Protein AF-A0AAX3W1K1-F1 (afdb_monomer_lite)

Radius of gyration: 43.6 Å; chains: 1; bounding box: 88×16×120 Å

Organism: Aeromonas salmonicida (NCBI:txid645)

pLDDT: mean 96.79, std 4.47, range [66.5, 98.56]

Sequence (102 aa):
MTELERILLDRLERIETAHQQQTAALELQLKQQACSLSELQTVCSNALKSCETLCRELHSSFETLQNGVERSNKVTGTALGSLNSSVNDLNKALDALQRAQR

Structure (mmCIF, N/CA/C/O backbone):
data_AF-A0AAX3W1K1-F1
#
_entry.id   AF-A0AAX3W1K1-F1
#
loop_
_atom_site.group_PDB
_atom_site.id
_atom_site.type_symbol
_atom_site.label_atom_id
_atom_site.label_alt_id
_atom_site.label_comp_id
_atom_site.label_asym_id
_atom_site.label_entity_id
_atom_site.label_seq_id
_atom_site.pdbx_PDB_ins_code
_atom_site.Cartn_x
_atom_site.Cartn_y
_atom_site.Cartn_z
_atom_site.occupancy
_atom_site.B_iso_or_equiv
_atom_site.auth_seq_id
_atom_site.auth_comp_id
_atom_site.auth_asym_id
_atom_site.auth_atom_id
_atom_site.pdbx_PDB_model_num
ATOM 1 N N . MET A 1 1 ? -37.490 -3.472 60.194 1.00 66.50 1 MET A N 1
ATOM 2 C CA . MET A 1 1 ? -36.377 -2.911 59.411 1.00 66.50 1 MET A CA 1
ATOM 3 C C . MET A 1 1 ? -35.773 -1.781 60.224 1.00 66.50 1 MET A C 1
ATOM 5 O O . MET A 1 1 ? -36.534 -0.972 60.744 1.00 66.50 1 MET A O 1
ATOM 9 N N . THR A 1 2 ? -34.461 -1.780 60.424 1.00 92.81 2 THR A N 1
ATOM 10 C CA . THR A 1 2 ? -33.753 -0.765 61.219 1.00 92.81 2 THR A CA 1
ATOM 11 C C . THR A 1 2 ? -33.350 0.437 60.358 1.00 92.81 2 THR A C 1
ATOM 13 O O . THR A 1 2 ? -33.246 0.336 59.137 1.00 92.81 2 THR A O 1
ATOM 16 N N . GLU A 1 3 ? -33.101 1.589 60.986 1.00 92.56 3 GLU A N 1
ATOM 17 C CA . GLU A 1 3 ? -32.637 2.810 60.301 1.00 92.56 3 GLU A CA 1
ATOM 18 C C . GLU A 1 3 ? -31.350 2.559 59.490 1.00 92.56 3 GLU A C 1
ATOM 20 O O . GLU A 1 3 ? -31.187 3.059 58.378 1.00 92.56 3 GLU A O 1
ATOM 25 N N . LEU A 1 4 ? -30.461 1.717 60.028 1.00 93.94 4 LEU A N 1
ATOM 26 C CA . LEU A 1 4 ? -29.211 1.323 59.386 1.00 93.94 4 LEU A CA 1
ATOM 27 C C . LEU A 1 4 ? -29.454 0.513 58.107 1.00 93.94 4 LEU A C 1
ATOM 29 O O . LEU A 1 4 ? -28.834 0.795 57.086 1.00 93.94 4 LEU A O 1
ATOM 33 N N . GLU A 1 5 ? -30.373 -0.456 58.140 1.00 94.06 5 GLU A N 1
ATOM 34 C CA . GLU A 1 5 ? -30.749 -1.246 56.957 1.00 94.06 5 GLU A CA 1
ATOM 35 C C . GLU A 1 5 ? -31.282 -0.349 55.835 1.00 94.06 5 GLU A C 1
ATOM 37 O O . GLU A 1 5 ? -30.906 -0.524 54.678 1.00 94.06 5 GLU A O 1
ATOM 42 N N . ARG A 1 6 ? -32.088 0.664 56.178 1.00 93.19 6 ARG A N 1
ATOM 43 C CA . ARG A 1 6 ? -32.621 1.628 55.206 1.00 93.19 6 ARG A CA 1
ATOM 44 C C . ARG A 1 6 ? -31.519 2.468 54.551 1.00 93.19 6 ARG A C 1
ATOM 46 O O . ARG A 1 6 ? -31.534 2.649 53.338 1.00 93.19 6 ARG A O 1
ATOM 53 N N . ILE A 1 7 ? -30.557 2.957 55.337 1.00 95.12 7 ILE A N 1
ATOM 54 C CA . ILE A 1 7 ? -29.415 3.739 54.829 1.00 95.12 7 ILE A CA 1
ATOM 55 C C . ILE A 1 7 ? -28.513 2.880 53.934 1.00 95.12 7 ILE A C 1
ATOM 57 O O . ILE A 1 7 ? -28.022 3.350 52.907 1.00 95.12 7 ILE A O 1
ATOM 61 N N . LEU A 1 8 ? -28.283 1.620 54.312 1.00 96.12 8 LEU A N 1
ATOM 62 C CA . LEU A 1 8 ? -27.474 0.696 53.518 1.00 96.12 8 LEU A CA 1
ATOM 63 C C . LEU A 1 8 ? -28.139 0.366 52.176 1.00 96.12 8 LEU A C 1
ATOM 65 O O . LEU A 1 8 ? -27.442 0.343 51.164 1.00 96.12 8 LEU A O 1
ATOM 69 N N . LEU A 1 9 ? -29.461 0.174 52.159 1.00 96.44 9 LEU A N 1
ATOM 70 C CA . LEU A 1 9 ? -30.241 -0.048 50.937 1.00 96.44 9 LEU A CA 1
ATOM 71 C C . LEU A 1 9 ? -30.175 1.147 49.977 1.00 96.44 9 LEU A C 1
ATOM 73 O O . LEU A 1 9 ? -29.808 0.962 48.822 1.00 96.44 9 LEU A O 1
ATOM 77 N N . ASP A 1 10 ? -30.431 2.367 50.458 1.00 96.06 10 ASP A N 1
ATOM 78 C CA . ASP A 1 10 ? -30.343 3.586 49.631 1.00 96.06 10 ASP A CA 1
ATOM 79 C C . ASP A 1 10 ? -28.927 3.783 49.058 1.00 96.06 10 ASP A C 1
ATOM 81 O O . ASP A 1 10 ? -28.744 4.153 47.898 1.00 96.06 10 ASP A O 1
ATOM 85 N N . ARG A 1 11 ? -27.888 3.473 49.842 1.00 96.75 11 ARG A N 1
ATOM 86 C CA . ARG A 1 11 ? -26.505 3.569 49.366 1.00 96.75 11 ARG A CA 1
ATOM 87 C C . ARG A 1 11 ? -26.170 2.505 48.318 1.00 96.75 11 ARG A C 1
ATOM 89 O O . ARG A 1 11 ? -25.468 2.827 47.361 1.00 96.75 11 ARG A O 1
ATOM 96 N N . LEU A 1 12 ? -26.654 1.274 48.486 1.00 97.75 12 LEU A N 1
ATOM 97 C CA . LEU A 1 12 ? -26.513 0.203 47.494 1.00 97.75 12 LEU A CA 1
ATOM 98 C C . LEU A 1 12 ? -27.202 0.571 46.180 1.00 97.75 12 LEU A C 1
ATOM 100 O O . LEU A 1 12 ? -26.573 0.474 45.132 1.00 97.75 12 LEU A O 1
ATOM 104 N N . GLU A 1 13 ? -28.431 1.080 46.239 1.00 97.19 13 GLU A N 1
ATOM 105 C CA . GLU A 1 13 ? -29.203 1.475 45.057 1.00 97.19 13 GLU A CA 1
ATOM 106 C C . GLU A 1 13 ? -28.507 2.593 44.263 1.00 97.19 13 GLU A C 1
ATOM 108 O O . GLU A 1 13 ? -28.407 2.541 43.033 1.00 97.19 13 GLU A O 1
ATOM 113 N N . ARG A 1 14 ? -27.925 3.577 44.961 1.00 97.31 14 ARG A N 1
ATOM 114 C CA . ARG A 1 14 ? -27.122 4.634 44.324 1.00 97.31 14 ARG A CA 1
ATOM 115 C C . ARG A 1 14 ? -25.856 4.096 43.672 1.00 97.31 14 ARG A C 1
ATOM 117 O O . ARG A 1 14 ? -25.508 4.539 42.579 1.00 97.31 14 ARG A O 1
ATOM 124 N N . ILE A 1 15 ? -25.159 3.173 44.336 1.00 97.56 15 ILE A N 1
ATOM 125 C CA . ILE A 1 15 ? -23.953 2.542 43.786 1.00 97.56 15 ILE A CA 1
ATOM 126 C C . ILE A 1 15 ? -24.309 1.733 42.540 1.00 97.56 15 ILE A C 1
ATOM 128 O O . ILE A 1 15 ? -23.634 1.865 41.523 1.00 97.56 15 ILE A O 1
ATOM 132 N N . GLU A 1 16 ? -25.374 0.939 42.594 1.00 97.88 16 GLU A N 1
ATOM 133 C CA . GLU A 1 16 ? -25.816 0.114 41.473 1.00 97.88 16 GLU A CA 1
ATOM 134 C C . GLU A 1 16 ? -26.242 0.974 40.279 1.00 97.88 16 GLU A C 1
ATOM 136 O O . GLU A 1 16 ? -25.798 0.734 39.157 1.00 97.88 16 GLU A O 1
ATOM 141 N N . THR A 1 17 ? -26.987 2.053 40.526 1.00 97.75 17 THR A N 1
ATOM 142 C CA . THR A 1 17 ? -27.364 3.019 39.486 1.00 97.75 17 THR A CA 1
ATOM 143 C C . THR A 1 17 ? -26.134 3.674 38.854 1.00 97.75 17 THR A C 1
ATOM 145 O O . THR A 1 17 ? -26.024 3.747 37.629 1.00 97.75 17 THR A O 1
ATOM 148 N N . ALA A 1 18 ? -25.180 4.130 39.673 1.00 97.81 18 ALA A N 1
ATOM 149 C CA . ALA A 1 18 ? -23.947 4.738 39.179 1.00 97.81 18 ALA A CA 1
ATOM 150 C C . ALA A 1 18 ? -23.112 3.742 38.359 1.00 97.81 18 ALA A C 1
ATOM 152 O O . ALA A 1 18 ? -22.591 4.098 37.303 1.00 97.81 18 ALA A O 1
ATOM 153 N N . HIS A 1 19 ? -23.027 2.488 38.807 1.00 98.19 19 HIS A N 1
ATOM 154 C CA . HIS A 1 19 ? -22.327 1.430 38.087 1.00 98.19 19 HIS A CA 1
ATOM 155 C C . HIS A 1 19 ? -22.987 1.143 36.734 1.00 98.19 19 HIS A C 1
ATOM 157 O O . HIS A 1 19 ? -22.299 1.130 35.718 1.00 98.19 19 HIS A O 1
ATOM 163 N N . GLN A 1 20 ? -24.314 0.994 36.683 1.00 98.19 20 GLN A N 1
ATOM 164 C CA . GLN A 1 20 ? -25.048 0.780 35.429 1.00 98.19 20 GLN A CA 1
ATOM 165 C C . GLN A 1 20 ? -24.825 1.923 34.429 1.00 98.19 20 GLN A C 1
ATOM 167 O O . GLN A 1 20 ? -24.587 1.676 33.246 1.00 98.19 20 GLN A O 1
ATOM 172 N N . GLN A 1 21 ? -24.835 3.174 34.899 1.00 98.19 21 GLN A N 1
ATOM 173 C CA . GLN A 1 21 ? -24.549 4.340 34.057 1.00 98.19 21 GLN A CA 1
ATOM 174 C C . GLN A 1 21 ? -23.114 4.322 33.516 1.00 98.19 21 GLN A C 1
ATOM 176 O O . GLN A 1 21 ? -22.898 4.604 32.337 1.00 98.19 21 GLN A O 1
ATOM 181 N N . GLN A 1 22 ? -22.135 3.965 34.351 1.00 98.19 22 GLN A N 1
ATOM 182 C CA . GLN A 1 22 ? -20.739 3.835 33.931 1.00 98.19 22 GLN A CA 1
ATOM 183 C C . GLN A 1 22 ? -20.553 2.706 32.916 1.00 98.19 22 GLN A C 1
ATOM 185 O O . GLN A 1 22 ? -19.881 2.908 31.907 1.00 98.19 22 GLN A O 1
ATOM 190 N N . THR A 1 23 ? -21.172 1.544 33.139 1.00 98.06 23 THR A N 1
ATOM 191 C CA . THR 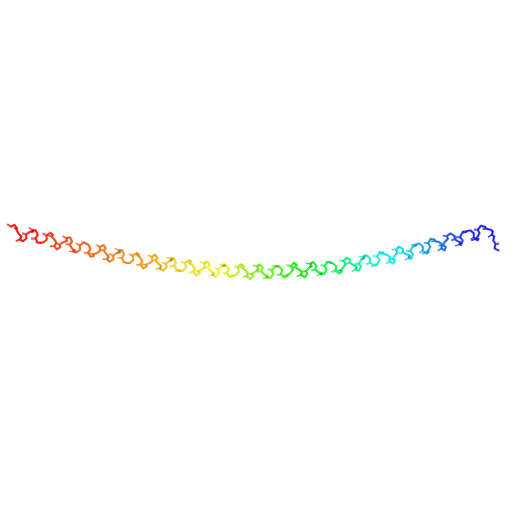A 1 23 ? -21.130 0.420 32.196 1.00 98.06 23 THR A CA 1
ATOM 192 C C . THR A 1 23 ? -21.715 0.823 30.845 1.00 98.06 23 THR A C 1
ATOM 194 O O . THR A 1 23 ? -21.049 0.651 29.829 1.00 98.06 23 THR A O 1
ATOM 197 N N . ALA A 1 24 ? -22.891 1.456 30.824 1.00 98.31 24 ALA A N 1
ATOM 198 C CA . ALA A 1 24 ? -23.512 1.917 29.582 1.00 98.31 24 ALA A CA 1
ATOM 199 C C . ALA A 1 24 ? -22.645 2.953 28.837 1.00 98.31 24 ALA A C 1
ATOM 201 O O . ALA A 1 24 ? -22.534 2.917 27.610 1.00 98.31 24 ALA A O 1
ATOM 202 N N . ALA A 1 25 ? -21.992 3.864 29.568 1.00 98.31 25 ALA A N 1
ATOM 203 C CA . ALA A 1 25 ? -21.075 4.836 28.977 1.00 98.31 25 ALA A CA 1
ATOM 204 C C . ALA A 1 25 ? -19.835 4.165 28.359 1.00 98.31 25 ALA A C 1
ATOM 206 O O . ALA A 1 25 ? -19.433 4.523 27.250 1.00 98.31 25 ALA A O 1
ATOM 207 N N . LEU A 1 26 ? -19.255 3.174 29.043 1.00 98.56 26 LEU A N 1
ATOM 208 C CA . LEU A 1 26 ? -18.111 2.408 28.541 1.00 98.56 26 LEU A CA 1
ATOM 209 C C . LEU A 1 26 ? -18.480 1.571 27.313 1.00 98.56 26 LEU A C 1
ATOM 211 O O . LEU A 1 26 ? -17.727 1.558 26.342 1.00 98.56 26 LEU A O 1
ATOM 215 N N . GLU A 1 27 ? -19.645 0.924 27.307 1.00 98.56 27 GLU A N 1
ATOM 216 C CA . GLU A 1 27 ? -20.143 0.179 26.145 1.00 98.56 27 GLU A CA 1
ATOM 217 C C . GLU A 1 27 ? -20.317 1.086 24.923 1.00 98.56 27 GLU A C 1
ATOM 219 O O . GLU A 1 27 ? -19.919 0.728 23.809 1.00 98.56 27 GLU A O 1
ATOM 224 N N . LEU A 1 28 ? -20.856 2.292 25.128 1.00 98.38 28 LEU A N 1
ATOM 225 C CA . LEU A 1 28 ? -20.993 3.279 24.064 1.00 98.38 28 LEU A CA 1
ATOM 226 C C . LEU A 1 28 ? -19.625 3.716 23.521 1.00 98.38 28 LEU A C 1
ATOM 228 O O . LEU A 1 28 ? -19.441 3.757 22.303 1.00 98.38 28 LEU A O 1
ATOM 232 N N . GLN A 1 29 ? -18.665 4.007 24.403 1.00 98.38 29 GLN A N 1
ATOM 233 C CA . GLN A 1 29 ? -17.300 4.365 24.005 1.00 98.38 29 GLN A CA 1
ATOM 234 C C . GLN A 1 29 ? -16.622 3.236 23.228 1.00 98.38 29 GLN A C 1
ATOM 236 O O . GLN A 1 29 ? -16.010 3.486 22.192 1.00 98.38 29 GLN A O 1
ATOM 241 N N . LEU A 1 30 ? -16.767 1.992 23.682 1.00 98.44 30 LEU A N 1
ATOM 242 C CA . LEU A 1 30 ? -16.157 0.831 23.043 1.00 98.44 30 LEU A CA 1
ATOM 243 C C . LEU A 1 30 ? -16.748 0.595 21.647 1.00 98.44 30 LEU A C 1
ATOM 245 O O . LEU A 1 30 ? -16.014 0.327 20.696 1.00 98.44 30 LEU A O 1
ATOM 249 N N . LYS A 1 31 ? -18.061 0.798 21.486 1.00 98.50 31 LYS A N 1
ATOM 250 C CA . LYS A 1 31 ? -18.722 0.755 20.176 1.00 98.50 31 LYS A CA 1
ATOM 251 C C . LYS A 1 31 ? -18.212 1.851 19.238 1.00 98.50 31 LYS A C 1
ATOM 253 O O . LYS A 1 31 ? -17.937 1.568 18.074 1.00 98.50 31 LYS A O 1
ATOM 258 N N . GLN A 1 32 ? -18.054 3.080 19.731 1.00 98.19 32 GLN A N 1
ATOM 259 C CA . GLN A 1 32 ? -17.502 4.185 18.940 1.00 98.19 32 GLN A CA 1
ATOM 260 C C . GLN A 1 32 ? -16.057 3.904 18.511 1.00 98.19 32 GLN A C 1
ATOM 262 O O . GLN A 1 32 ? -15.730 4.052 17.336 1.00 98.19 32 GLN A O 1
ATOM 267 N N . GLN A 1 33 ? -15.216 3.425 19.430 1.00 98.25 33 GLN A N 1
ATOM 268 C CA . GLN A 1 33 ? -13.832 3.052 19.133 1.00 98.25 33 GLN A CA 1
ATOM 269 C C . GLN A 1 33 ? -13.748 1.924 18.100 1.00 98.25 33 GLN A C 1
ATOM 271 O O . GLN A 1 33 ? -12.925 1.998 17.189 1.00 98.25 33 GLN A O 1
ATOM 276 N N . ALA A 1 34 ? -14.617 0.913 18.189 1.00 98.19 34 ALA A N 1
ATOM 277 C CA . ALA A 1 34 ? -14.677 -0.165 17.206 1.00 98.19 34 ALA A CA 1
ATOM 278 C C . ALA A 1 34 ? -15.045 0.351 15.803 1.00 98.19 34 ALA A C 1
ATOM 280 O O . ALA A 1 34 ? -14.436 -0.066 14.815 1.00 98.19 34 ALA A O 1
ATOM 281 N N . CYS A 1 35 ? -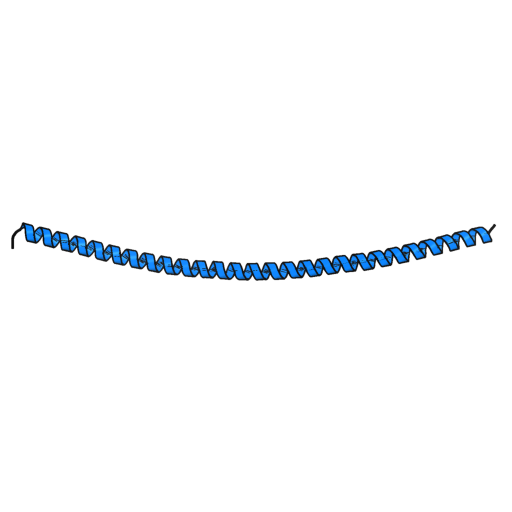15.993 1.291 15.706 1.00 98.25 35 CYS A N 1
ATOM 282 C CA . CYS A 1 35 ? -16.336 1.940 14.439 1.00 98.25 35 CYS A CA 1
ATOM 283 C C . CYS A 1 35 ? -15.147 2.721 13.864 1.00 98.25 35 CYS A C 1
ATOM 285 O O . CYS A 1 35 ? -14.758 2.472 12.724 1.00 98.25 35 CYS A O 1
ATOM 287 N N . SER A 1 36 ? -14.518 3.593 14.657 1.00 98.19 36 SER A N 1
ATOM 288 C CA . SER A 1 36 ? -13.362 4.378 14.203 1.00 98.19 36 SER A CA 1
ATOM 289 C C . SER A 1 36 ? -12.176 3.502 13.792 1.00 98.19 36 SER A C 1
ATOM 291 O O . SER A 1 36 ? -11.492 3.805 12.816 1.00 98.19 36 SER A O 1
ATOM 293 N N . LEU A 1 37 ? -11.937 2.391 14.496 1.00 98.44 37 LEU A N 1
ATOM 294 C CA . LEU A 1 37 ? -10.881 1.444 14.138 1.00 98.44 37 LEU A CA 1
ATOM 295 C C . LEU A 1 37 ? -11.169 0.758 12.795 1.00 98.44 37 LEU A C 1
ATOM 297 O O . LEU A 1 37 ? -10.265 0.627 11.973 1.00 98.44 37 LEU A O 1
ATOM 301 N N . SER A 1 38 ? -12.421 0.364 12.551 1.00 98.25 38 SER A N 1
ATOM 302 C CA . SER A 1 38 ? -12.855 -0.232 11.280 1.00 98.25 38 SER A CA 1
ATOM 303 C C . SER A 1 38 ? -12.704 0.740 10.101 1.00 98.25 38 SER A C 1
ATOM 305 O O . SER A 1 38 ? -12.204 0.375 9.030 1.00 98.25 38 SER A O 1
ATOM 307 N N . GLU A 1 39 ? -13.068 2.008 10.306 1.00 98.12 39 GLU A N 1
ATOM 308 C CA . GLU A 1 39 ? -12.875 3.072 9.316 1.00 98.12 39 GLU A CA 1
ATOM 309 C C . GLU A 1 39 ? -11.389 3.273 9.004 1.00 98.12 39 GLU A C 1
ATOM 311 O O . GLU A 1 39 ? -10.990 3.257 7.836 1.00 98.12 39 GLU A O 1
ATOM 316 N N . LEU A 1 40 ? -10.547 3.374 10.037 1.00 98.31 40 LEU A N 1
ATOM 317 C CA . LEU A 1 40 ? -9.103 3.520 9.872 1.00 98.31 40 LEU A CA 1
ATOM 318 C C . LEU A 1 40 ? -8.495 2.315 9.144 1.00 98.31 40 LEU A C 1
ATOM 320 O O . LEU A 1 40 ? -7.705 2.487 8.217 1.00 98.31 40 LEU A O 1
ATOM 324 N N . GLN A 1 41 ? -8.900 1.097 9.505 1.00 98.38 41 GLN A N 1
ATOM 325 C CA . GLN A 1 41 ? -8.448 -0.125 8.844 1.00 98.38 41 GLN A CA 1
ATOM 326 C C . GLN A 1 41 ? -8.822 -0.132 7.356 1.00 98.38 41 GLN A C 1
ATOM 328 O O . GLN A 1 41 ? -8.013 -0.543 6.517 1.00 98.38 41 GLN A O 1
ATOM 333 N N . THR A 1 42 ? -10.011 0.364 7.013 1.00 98.06 42 THR A N 1
ATOM 334 C CA . THR A 1 42 ? -10.462 0.501 5.622 1.00 98.06 42 THR A CA 1
ATOM 335 C C . THR A 1 42 ? -9.596 1.500 4.858 1.00 98.06 42 THR A C 1
ATOM 337 O O . THR A 1 42 ? -9.113 1.190 3.767 1.00 98.06 42 THR A O 1
ATOM 340 N N . VAL A 1 43 ? -9.333 2.672 5.444 1.00 98.19 43 VAL A N 1
ATOM 341 C CA . VAL A 1 43 ? -8.466 3.700 4.849 1.00 98.19 43 VAL A CA 1
ATOM 342 C C . VAL A 1 43 ? -7.053 3.162 4.627 1.00 98.19 43 VAL A C 1
ATOM 344 O O . VAL A 1 43 ? -6.533 3.263 3.515 1.00 98.19 43 VAL A O 1
ATOM 347 N N . CYS A 1 44 ? -6.450 2.531 5.636 1.00 98.19 44 CYS A N 1
ATOM 348 C CA . CYS A 1 44 ? -5.115 1.944 5.526 1.00 98.19 44 CYS A CA 1
ATOM 349 C C . CYS A 1 44 ? -5.055 0.846 4.456 1.00 98.19 44 CYS A C 1
ATOM 351 O O . CYS A 1 44 ? -4.119 0.814 3.660 1.00 98.19 44 CYS A O 1
ATOM 353 N N . SER A 1 45 ? -6.070 -0.019 4.389 1.00 97.94 45 SER A N 1
ATOM 354 C CA . SER A 1 45 ? -6.138 -1.090 3.386 1.00 97.94 45 SER A CA 1
ATOM 355 C C . SER A 1 45 ? -6.230 -0.537 1.965 1.00 97.94 45 SER A C 1
ATOM 357 O O . SER A 1 45 ? -5.576 -1.042 1.054 1.00 97.94 45 SER A O 1
ATOM 359 N N . ASN A 1 46 ? -7.019 0.519 1.767 1.00 97.88 46 ASN A N 1
ATOM 360 C CA . ASN A 1 46 ? -7.135 1.178 0.470 1.00 97.88 46 ASN A CA 1
ATOM 361 C C . ASN A 1 46 ? -5.834 1.890 0.086 1.00 97.88 46 ASN A C 1
ATOM 363 O O . ASN A 1 46 ? -5.380 1.753 -1.047 1.00 97.88 46 ASN A O 1
ATOM 367 N N . ALA A 1 47 ? -5.198 2.588 1.030 1.00 97.94 47 ALA A N 1
ATOM 368 C CA . ALA A 1 47 ? -3.910 3.235 0.803 1.00 97.94 47 ALA A CA 1
ATOM 369 C C . ALA A 1 47 ? -2.821 2.224 0.409 1.00 97.94 47 ALA A C 1
ATOM 371 O O . ALA A 1 47 ? -2.057 2.482 -0.521 1.00 97.94 47 ALA A O 1
ATOM 372 N N . LEU A 1 48 ? -2.786 1.053 1.056 1.00 98.25 48 LEU A N 1
ATOM 373 C CA . LEU A 1 48 ? -1.839 -0.012 0.727 1.00 98.25 48 LEU A CA 1
ATOM 374 C C . LEU A 1 48 ? -2.053 -0.543 -0.699 1.00 98.25 48 LEU A C 1
ATOM 376 O O . LEU A 1 48 ? -1.099 -0.608 -1.469 1.00 98.25 48 LEU A O 1
ATOM 380 N N . LYS A 1 49 ? -3.303 -0.826 -1.091 1.00 97.81 49 LYS A N 1
ATOM 381 C CA . LYS A 1 49 ? -3.642 -1.263 -2.462 1.00 97.81 49 LYS A CA 1
ATOM 382 C C . LYS A 1 49 ? -3.256 -0.228 -3.523 1.00 97.81 49 LYS A C 1
ATOM 384 O O . LYS A 1 49 ? -2.747 -0.585 -4.589 1.00 97.81 49 LYS A O 1
ATOM 389 N N . SER A 1 50 ? -3.489 1.054 -3.241 1.00 97.56 50 SER A N 1
ATOM 390 C CA . SER A 1 50 ? -3.072 2.144 -4.128 1.00 97.56 50 SER A CA 1
ATOM 391 C C . SER A 1 50 ? -1.552 2.207 -4.250 1.00 97.56 50 SER A C 1
ATOM 393 O O . SER A 1 50 ? -1.036 2.321 -5.358 1.00 97.56 50 SER A O 1
ATOM 395 N N . CYS A 1 51 ? -0.829 2.064 -3.136 1.00 97.88 51 CYS A N 1
ATOM 396 C CA . CYS A 1 51 ? 0.632 2.030 -3.127 1.00 97.88 51 CYS A CA 1
ATOM 397 C C . CYS A 1 51 ? 1.177 0.860 -3.960 1.00 97.88 51 CYS A C 1
ATOM 399 O O . CYS A 1 51 ? 2.030 1.063 -4.818 1.00 97.88 51 CYS A O 1
ATOM 401 N N . GLU A 1 52 ? 0.637 -0.350 -3.789 1.00 97.94 52 GLU A N 1
ATOM 402 C CA . GLU A 1 52 ? 1.018 -1.519 -4.594 1.00 97.94 52 GLU A CA 1
ATOM 403 C C . GLU A 1 52 ? 0.800 -1.293 -6.094 1.00 97.94 52 GLU A C 1
ATOM 405 O O . GLU A 1 52 ? 1.624 -1.696 -6.916 1.00 97.94 52 GLU A O 1
ATOM 410 N N . THR A 1 53 ? -0.302 -0.636 -6.456 1.00 98.12 53 THR A N 1
ATOM 411 C CA . THR A 1 53 ? -0.619 -0.316 -7.852 1.00 98.12 53 THR A CA 1
ATOM 412 C C . THR A 1 53 ? 0.375 0.688 -8.427 1.00 98.12 53 THR A C 1
ATOM 414 O O . THR A 1 53 ? 0.985 0.404 -9.456 1.00 98.12 53 THR A O 1
ATOM 417 N N . LEU A 1 54 ? 0.626 1.791 -7.717 1.00 98.12 54 LEU A N 1
ATOM 418 C CA . LEU A 1 54 ? 1.602 2.806 -8.119 1.00 98.12 54 LEU A CA 1
ATOM 419 C C . LEU A 1 54 ? 3.016 2.226 -8.237 1.00 98.12 54 LEU A C 1
ATOM 421 O O . LEU A 1 54 ? 3.718 2.504 -9.205 1.00 98.12 54 LEU A O 1
ATOM 425 N N . CYS A 1 55 ? 3.430 1.377 -7.295 1.00 98.12 55 CYS A N 1
ATOM 426 C CA . CYS A 1 55 ? 4.724 0.700 -7.351 1.00 98.12 55 CYS A CA 1
ATOM 427 C C . CYS A 1 55 ? 4.844 -0.205 -8.584 1.00 98.12 55 CYS A C 1
ATOM 429 O O . CYS A 1 55 ? 5.893 -0.229 -9.227 1.00 98.12 55 CYS A O 1
ATOM 431 N N . ARG A 1 56 ? 3.777 -0.927 -8.946 1.00 97.88 56 ARG A N 1
ATOM 432 C CA . ARG A 1 56 ? 3.754 -1.786 -10.139 1.00 97.88 56 ARG A CA 1
ATOM 433 C C . ARG A 1 56 ? 3.839 -0.972 -11.431 1.00 97.88 56 ARG A C 1
ATOM 435 O O . ARG A 1 56 ? 4.611 -1.322 -12.321 1.00 97.88 56 ARG A O 1
ATOM 442 N N . GLU A 1 57 ? 3.077 0.112 -11.525 1.00 98.19 57 GLU A N 1
ATOM 443 C CA . GLU A 1 57 ? 3.100 1.025 -12.675 1.00 98.19 57 GLU A CA 1
ATOM 444 C C . GLU A 1 57 ? 4.466 1.697 -12.835 1.00 98.19 57 GLU A C 1
ATOM 446 O O . GLU A 1 57 ? 5.016 1.754 -13.939 1.00 98.19 57 GLU A O 1
ATOM 451 N N . LEU A 1 58 ? 5.052 2.146 -11.724 1.00 98.25 58 LEU A N 1
ATOM 452 C CA . LEU A 1 58 ? 6.383 2.735 -11.707 1.00 98.25 58 LEU A CA 1
ATOM 453 C C . LEU A 1 58 ? 7.439 1.720 -12.159 1.00 98.25 58 LEU A C 1
ATOM 455 O O . LEU A 1 58 ? 8.280 2.045 -12.994 1.00 98.25 58 LEU A O 1
ATOM 459 N N . HIS A 1 59 ? 7.369 0.482 -11.665 1.00 98.12 59 HIS A N 1
ATOM 460 C CA . HIS A 1 59 ? 8.274 -0.591 -12.077 1.00 98.12 59 HIS A CA 1
ATOM 461 C C . HIS A 1 59 ? 8.187 -0.872 -13.584 1.00 98.12 59 HIS A C 1
ATOM 463 O O . HIS A 1 59 ? 9.212 -0.889 -14.262 1.00 98.12 59 HIS A O 1
ATOM 469 N N . SER A 1 60 ? 6.973 -0.997 -14.127 1.00 98.12 60 SER A N 1
ATOM 470 C CA . SER A 1 60 ? 6.758 -1.204 -15.566 1.00 98.12 60 SER A CA 1
ATOM 471 C C . SER A 1 60 ? 7.267 -0.027 -16.412 1.00 98.12 60 SER A C 1
ATOM 473 O O . SER A 1 60 ? 7.849 -0.219 -17.484 1.00 98.12 60 SER A O 1
ATOM 475 N N . SER A 1 61 ? 7.109 1.199 -15.909 1.00 98.31 61 SER A N 1
ATOM 476 C CA . SER A 1 61 ? 7.629 2.406 -16.559 1.00 98.31 61 SER A CA 1
ATOM 477 C C . SER A 1 61 ? 9.159 2.408 -16.596 1.00 98.31 61 SER A C 1
ATOM 479 O O . SER A 1 61 ? 9.748 2.713 -17.634 1.00 98.31 61 SER A O 1
ATOM 481 N N . PHE A 1 62 ? 9.811 2.019 -15.496 1.00 98.31 62 PHE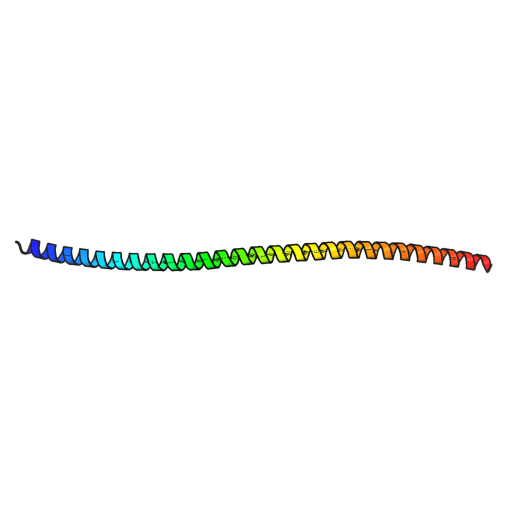 A N 1
ATOM 482 C CA . PHE A 1 62 ? 11.267 1.886 -15.440 1.00 98.31 62 PHE A CA 1
ATOM 483 C C . PHE A 1 62 ? 11.790 0.794 -16.370 1.00 98.31 62 PHE A C 1
ATOM 485 O O . PHE A 1 62 ? 12.764 1.032 -17.078 1.00 98.31 62 PHE A O 1
ATOM 492 N N . GLU A 1 63 ? 11.136 -0.364 -16.421 1.00 98.25 63 GLU A N 1
ATOM 493 C CA . GLU A 1 63 ? 11.507 -1.449 -17.332 1.00 98.25 63 GLU A CA 1
ATOM 494 C C . GLU A 1 63 ? 11.394 -1.006 -18.799 1.00 98.25 63 GLU A C 1
ATOM 496 O O . GLU A 1 63 ? 12.303 -1.211 -19.605 1.00 98.25 63 GLU A O 1
ATOM 501 N N . THR A 1 64 ? 10.310 -0.306 -19.143 1.00 98.31 64 THR A N 1
ATOM 502 C CA . THR A 1 64 ? 10.117 0.264 -20.484 1.00 98.31 64 THR A CA 1
ATOM 503 C C . THR A 1 64 ? 11.218 1.266 -20.828 1.00 98.31 64 THR A C 1
ATOM 505 O O . THR A 1 64 ? 11.784 1.217 -21.924 1.00 98.31 64 THR A O 1
ATOM 508 N N . LEU A 1 65 ? 11.551 2.158 -19.891 1.00 98.25 65 LEU A N 1
ATOM 509 C CA . LEU A 1 65 ? 12.619 3.136 -20.069 1.00 98.25 65 LEU A CA 1
ATOM 510 C C . LEU A 1 65 ? 13.980 2.453 -20.245 1.00 98.25 65 LEU A C 1
ATOM 512 O O . LEU A 1 65 ? 14.714 2.803 -21.168 1.00 98.25 65 LEU A O 1
ATOM 516 N N . GLN A 1 66 ? 14.299 1.463 -19.410 1.00 98.25 66 GLN A N 1
ATOM 517 C CA . GLN A 1 66 ? 15.544 0.703 -19.491 1.00 98.25 66 GLN A CA 1
ATOM 518 C C . GLN A 1 66 ? 15.685 0.022 -20.856 1.00 98.25 66 GLN A C 1
ATOM 520 O O . GLN A 1 66 ? 16.690 0.218 -21.539 1.00 98.25 66 GLN A O 1
ATOM 525 N N . ASN A 1 67 ? 14.648 -0.687 -21.304 1.00 97.81 67 ASN A N 1
ATOM 526 C CA . ASN A 1 67 ? 14.623 -1.328 -22.618 1.00 97.81 67 ASN A CA 1
ATOM 527 C C . ASN A 1 67 ? 14.804 -0.309 -23.757 1.00 97.81 67 ASN A C 1
ATOM 529 O O . ASN A 1 67 ? 15.509 -0.567 -24.738 1.00 97.81 67 ASN A O 1
ATOM 533 N N . GLY A 1 68 ? 14.192 0.872 -23.629 1.00 98.12 68 GLY A N 1
ATOM 534 C CA . GLY A 1 68 ? 14.357 1.977 -24.572 1.00 98.12 68 GLY A CA 1
ATOM 535 C C . GLY A 1 68 ? 15.797 2.493 -24.636 1.00 98.12 68 GLY A C 1
ATOM 536 O O . GLY A 1 68 ? 16.338 2.671 -25.730 1.00 98.12 68 GLY A O 1
ATOM 537 N N . VAL A 1 69 ? 16.437 2.682 -23.480 1.00 98.06 69 VAL A N 1
ATOM 538 C CA . VAL A 1 69 ? 17.840 3.110 -23.373 1.00 98.06 69 VAL A CA 1
ATOM 539 C C . VAL A 1 69 ? 18.779 2.062 -23.965 1.00 98.06 69 VAL A C 1
ATOM 541 O O . VAL A 1 69 ? 19.632 2.404 -24.783 1.00 98.06 69 VAL A O 1
ATOM 544 N N . GLU A 1 70 ? 18.603 0.784 -23.629 1.00 98.12 70 GLU A N 1
ATOM 545 C CA . GLU A 1 70 ? 19.415 -0.310 -24.174 1.00 98.12 70 GLU A CA 1
ATOM 546 C C . GLU A 1 70 ? 19.299 -0.394 -25.700 1.00 98.12 70 GLU A C 1
ATOM 548 O O . GLU A 1 70 ? 20.306 -0.471 -26.414 1.00 98.12 70 GLU A O 1
ATOM 553 N N . ARG A 1 71 ? 18.072 -0.295 -26.226 1.00 97.75 71 ARG A N 1
ATOM 554 C CA . ARG A 1 71 ? 17.831 -0.269 -27.671 1.00 97.75 71 ARG A CA 1
ATOM 555 C C . ARG A 1 71 ? 18.475 0.948 -28.332 1.00 97.75 71 ARG A C 1
ATOM 557 O O . ARG A 1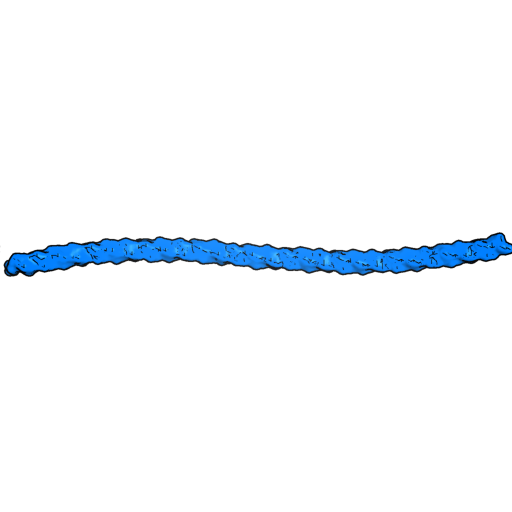 71 ? 19.106 0.794 -29.378 1.00 97.75 71 ARG A O 1
ATOM 564 N N . SER A 1 72 ? 18.334 2.131 -27.738 1.00 97.69 72 SER A N 1
ATOM 565 C CA . SER A 1 72 ? 18.936 3.371 -28.240 1.00 97.69 72 SER A CA 1
ATOM 566 C C . SER A 1 72 ? 20.462 3.274 -28.291 1.00 97.69 72 SER A C 1
ATOM 568 O O . SER A 1 72 ? 21.069 3.570 -29.323 1.00 97.69 72 SER A O 1
ATOM 570 N N . ASN A 1 73 ? 21.084 2.757 -27.229 1.00 97.88 73 ASN A N 1
ATOM 571 C CA . ASN A 1 73 ? 22.528 2.539 -27.161 1.00 97.88 73 ASN A CA 1
ATOM 572 C C . ASN A 1 73 ? 23.003 1.560 -28.238 1.00 97.88 73 ASN A C 1
ATOM 574 O O . ASN A 1 73 ? 24.001 1.819 -28.909 1.00 97.88 73 ASN A O 1
ATOM 578 N N . LYS A 1 74 ? 22.267 0.466 -28.468 1.00 97.81 74 LYS A N 1
ATOM 579 C CA . LYS A 1 74 ? 22.591 -0.507 -29.520 1.00 97.81 74 LYS A CA 1
ATOM 580 C C . LYS A 1 74 ? 22.531 0.108 -30.921 1.00 97.81 74 LYS A C 1
ATOM 582 O O . LYS A 1 74 ? 23.436 -0.104 -31.731 1.00 97.81 74 LYS A O 1
ATOM 587 N N . VAL A 1 75 ? 21.467 0.859 -31.210 1.00 97.81 75 VAL A N 1
ATOM 588 C CA . VAL A 1 75 ? 21.283 1.534 -32.506 1.00 97.81 75 VAL A CA 1
ATOM 589 C C . VAL A 1 75 ? 22.376 2.576 -32.718 1.00 97.81 75 VAL A C 1
ATOM 591 O O . VAL A 1 75 ? 23.037 2.564 -33.754 1.00 97.81 75 VAL A O 1
ATOM 594 N N . THR A 1 76 ? 22.620 3.421 -31.718 1.00 97.12 76 THR A N 1
ATOM 595 C CA . THR A 1 76 ? 23.642 4.472 -31.775 1.00 97.12 76 THR A CA 1
ATOM 596 C C . THR A 1 76 ? 25.039 3.879 -31.935 1.00 97.12 76 THR A C 1
ATOM 598 O O . THR A 1 76 ? 25.801 4.334 -32.783 1.00 97.12 76 THR A O 1
ATOM 601 N N . GLY A 1 77 ? 25.364 2.812 -31.198 1.00 97.69 77 GLY A N 1
ATOM 602 C CA . GLY A 1 77 ? 26.639 2.107 -31.329 1.00 97.69 77 GLY A CA 1
ATOM 603 C C . GLY A 1 77 ? 26.846 1.513 -32.723 1.00 97.69 77 GLY A C 1
ATOM 604 O O . GLY A 1 77 ? 27.929 1.630 -33.291 1.00 97.69 77 GLY A O 1
ATOM 605 N N . THR A 1 78 ? 25.793 0.944 -33.316 1.00 97.81 78 THR A N 1
ATOM 606 C CA . THR A 1 78 ? 25.843 0.415 -34.689 1.00 97.81 78 THR A CA 1
ATOM 607 C C . THR A 1 78 ? 26.044 1.539 -35.706 1.00 97.81 78 THR A C 1
ATOM 609 O O . THR A 1 78 ? 26.912 1.432 -36.568 1.00 97.81 78 THR A O 1
ATOM 612 N N . ALA A 1 79 ? 25.297 2.640 -35.580 1.00 97.50 79 ALA A N 1
ATOM 613 C CA . ALA A 1 79 ? 25.418 3.799 -36.462 1.00 97.50 79 ALA A CA 1
ATOM 614 C C . ALA A 1 79 ? 26.812 4.443 -36.385 1.00 97.50 79 ALA A C 1
ATOM 616 O O . ALA A 1 79 ? 27.396 4.764 -37.419 1.00 97.50 79 ALA A O 1
ATOM 617 N N . LEU A 1 80 ? 27.375 4.575 -35.179 1.00 97.50 80 LEU A N 1
ATOM 618 C CA . LEU A 1 80 ? 28.747 5.048 -34.970 1.00 97.50 80 LEU A CA 1
ATOM 619 C C . LEU A 1 80 ? 29.775 4.101 -35.595 1.00 97.50 80 LEU A C 1
ATOM 621 O O . LEU A 1 80 ? 30.709 4.566 -36.243 1.00 97.50 80 LEU A O 1
ATOM 625 N N . GLY A 1 81 ? 29.586 2.786 -35.453 1.00 97.62 81 GLY A N 1
ATOM 626 C CA . GLY A 1 81 ? 30.428 1.784 -36.106 1.00 97.62 81 GLY A CA 1
ATOM 627 C C . GLY A 1 81 ? 30.414 1.923 -37.630 1.00 97.62 81 GLY A C 1
ATOM 628 O O . GLY A 1 81 ? 31.474 2.013 -38.247 1.00 97.62 81 GLY A O 1
ATOM 629 N N . SER A 1 82 ? 29.225 2.024 -38.232 1.00 97.25 82 SER A N 1
ATOM 630 C CA . SER A 1 82 ? 29.069 2.241 -39.675 1.00 97.25 82 SER A CA 1
ATOM 631 C C . SER A 1 82 ? 29.682 3.563 -40.138 1.00 97.25 82 SER A C 1
ATOM 633 O O . SER A 1 82 ? 30.369 3.589 -41.155 1.00 97.25 82 SER A O 1
ATOM 635 N N . LEU A 1 83 ? 29.483 4.651 -39.388 1.00 97.62 83 LEU A N 1
ATOM 636 C CA . LEU A 1 83 ? 30.089 5.946 -39.694 1.00 97.62 83 LEU A CA 1
ATOM 637 C C . LEU A 1 83 ? 31.618 5.861 -39.665 1.00 97.62 83 LEU A C 1
ATOM 639 O O . LEU A 1 83 ? 32.273 6.353 -40.579 1.00 97.62 83 LEU A O 1
ATOM 643 N N . ASN A 1 84 ? 32.182 5.201 -38.653 1.00 97.44 84 ASN A N 1
ATOM 644 C CA . ASN A 1 84 ? 33.621 5.008 -38.533 1.00 97.44 84 ASN A CA 1
ATOM 645 C C . ASN A 1 84 ? 34.194 4.219 -39.723 1.00 97.44 84 ASN A C 1
ATOM 647 O O . ASN A 1 84 ? 35.235 4.590 -40.265 1.00 97.44 84 ASN 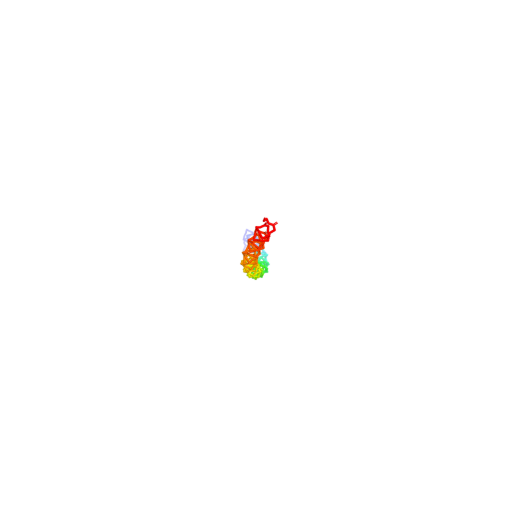A O 1
ATOM 651 N N . SER A 1 85 ? 33.495 3.173 -40.178 1.00 97.44 85 SER A N 1
ATOM 652 C CA . SER A 1 85 ? 33.856 2.445 -41.400 1.00 97.44 85 SER A CA 1
ATOM 653 C C . SER A 1 85 ? 33.829 3.349 -42.636 1.00 97.44 85 SER A C 1
ATOM 655 O O . SER A 1 85 ? 34.823 3.405 -43.356 1.00 97.44 85 SER A O 1
ATOM 657 N N . SER A 1 86 ? 32.755 4.118 -42.838 1.00 97.75 86 SER A N 1
ATOM 658 C CA . SER A 1 86 ? 32.633 5.047 -43.971 1.00 97.75 86 SER A CA 1
ATOM 659 C C . SER A 1 86 ? 33.721 6.125 -43.975 1.00 97.75 86 SER A C 1
ATOM 661 O O . SER A 1 86 ? 34.271 6.444 -45.027 1.00 97.75 86 SER A O 1
ATOM 663 N N . VAL A 1 87 ? 34.067 6.675 -42.806 1.00 97.94 87 VAL A N 1
ATOM 664 C CA . VAL A 1 87 ? 35.162 7.649 -42.663 1.00 97.94 87 VAL A CA 1
ATOM 665 C C . VAL A 1 87 ? 36.503 7.014 -43.030 1.00 97.94 87 VAL A C 1
ATOM 667 O O . VAL A 1 87 ? 37.294 7.626 -43.745 1.00 97.94 87 VAL A O 1
ATOM 670 N N . ASN A 1 88 ? 36.756 5.780 -42.591 1.00 97.56 88 ASN A N 1
ATOM 671 C CA . ASN A 1 88 ? 37.980 5.061 -42.932 1.00 97.56 88 ASN A CA 1
ATOM 672 C C . ASN A 1 88 ? 38.091 4.792 -44.443 1.00 97.56 88 ASN A C 1
ATOM 674 O O . ASN A 1 88 ? 39.160 4.969 -45.026 1.00 97.56 88 ASN A O 1
ATOM 678 N N . ASP A 1 89 ? 36.992 4.399 -45.087 1.00 97.88 89 ASP A N 1
ATOM 679 C CA . ASP A 1 89 ? 36.965 4.166 -46.533 1.00 97.88 89 ASP A CA 1
ATOM 680 C C . ASP A 1 89 ? 37.174 5.463 -47.324 1.00 97.88 89 ASP A C 1
ATOM 682 O O . ASP A 1 89 ? 37.948 5.479 -48.283 1.00 97.88 89 ASP A O 1
ATOM 686 N N . LEU A 1 90 ? 36.578 6.574 -46.876 1.00 97.62 90 LEU A N 1
ATOM 687 C CA . LEU A 1 90 ? 36.824 7.896 -47.452 1.00 97.62 90 LEU A CA 1
ATOM 688 C C . LEU A 1 90 ? 38.296 8.308 -47.316 1.00 97.62 90 LEU A C 1
ATOM 690 O O . LEU A 1 90 ? 38.883 8.811 -48.273 1.00 97.62 90 LEU A O 1
ATOM 694 N N . ASN A 1 91 ? 38.906 8.061 -46.155 1.00 97.31 91 ASN A N 1
ATOM 695 C CA . ASN A 1 91 ? 40.309 8.389 -45.917 1.00 97.31 91 ASN A CA 1
ATOM 696 C C . ASN A 1 91 ? 41.239 7.597 -46.854 1.00 97.31 91 ASN A C 1
ATOM 698 O O . ASN A 1 91 ? 42.131 8.166 -47.478 1.00 97.31 91 ASN A O 1
ATOM 702 N N . LYS A 1 92 ? 40.968 6.299 -47.053 1.00 97.06 92 LYS A N 1
ATOM 703 C CA . LYS A 1 92 ? 41.699 5.473 -48.033 1.00 97.06 92 LYS A CA 1
ATOM 704 C C . LYS A 1 92 ? 41.522 5.971 -49.468 1.00 97.06 92 LYS A C 1
ATOM 706 O O . LYS A 1 92 ? 42.481 5.956 -50.239 1.00 97.06 92 LYS A O 1
ATOM 711 N N . ALA A 1 93 ? 40.311 6.384 -49.844 1.00 97.31 93 ALA A N 1
ATOM 712 C CA . ALA A 1 93 ? 40.042 6.927 -51.174 1.00 97.31 93 ALA A CA 1
ATOM 713 C C . ALA A 1 93 ? 40.800 8.244 -51.410 1.00 97.31 93 ALA A C 1
ATOM 715 O O . ALA A 1 93 ? 41.354 8.451 -52.491 1.00 97.31 93 ALA A O 1
ATOM 716 N N . LEU A 1 94 ? 40.879 9.102 -50.388 1.00 96.94 94 LEU A N 1
ATOM 717 C CA . LEU A 1 94 ? 41.651 10.341 -50.430 1.00 96.94 94 LEU A CA 1
ATOM 718 C C . LEU A 1 94 ? 43.154 10.069 -50.591 1.00 96.94 94 LEU A C 1
ATOM 720 O O . LEU A 1 94 ? 43.789 10.671 -51.457 1.00 96.94 94 LEU A O 1
ATOM 724 N N . ASP A 1 95 ? 43.708 9.126 -49.826 1.00 96.88 95 ASP A N 1
ATOM 725 C CA . ASP A 1 95 ? 45.109 8.706 -49.956 1.00 96.88 95 ASP A CA 1
ATOM 726 C C . ASP A 1 95 ? 45.417 8.174 -51.363 1.00 96.88 95 ASP A C 1
ATOM 728 O O . ASP A 1 95 ? 46.461 8.482 -51.946 1.00 96.88 95 ASP A O 1
ATOM 732 N N . ALA A 1 96 ? 44.511 7.372 -51.931 1.00 96.62 96 ALA A N 1
ATOM 733 C CA . ALA A 1 96 ? 44.657 6.846 -53.284 1.00 96.62 96 ALA A CA 1
ATOM 734 C C . ALA A 1 96 ? 44.653 7.967 -54.336 1.00 96.62 96 ALA A C 1
ATOM 736 O O . ALA A 1 96 ? 45.499 7.965 -55.232 1.00 96.62 96 ALA A O 1
ATOM 737 N N . LEU A 1 97 ? 43.757 8.950 -54.199 1.00 96.12 97 LEU A N 1
ATOM 738 C CA . LEU A 1 97 ? 43.703 10.121 -55.076 1.00 96.12 97 LEU A CA 1
ATOM 739 C C . LEU A 1 97 ? 45.000 10.938 -55.007 1.00 96.12 97 LEU A C 1
ATOM 741 O O . LEU A 1 97 ? 45.557 11.289 -56.043 1.00 96.12 97 LEU A O 1
ATOM 745 N N . GLN A 1 98 ? 45.515 11.194 -53.801 1.00 94.50 98 GLN A N 1
ATOM 746 C CA . GLN A 1 98 ? 46.772 11.925 -53.614 1.00 94.50 98 GLN A CA 1
ATOM 747 C C . GLN A 1 98 ? 47.966 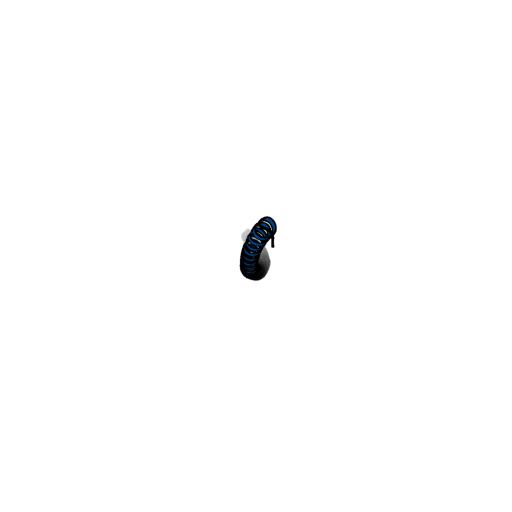11.209 -54.251 1.00 94.50 98 GLN A C 1
ATOM 749 O O . GLN A 1 98 ? 48.853 11.863 -54.796 1.00 94.50 98 GLN A O 1
ATOM 754 N N . ARG A 1 99 ? 48.002 9.872 -54.195 1.00 94.62 99 ARG A N 1
ATOM 755 C CA . ARG A 1 99 ? 49.040 9.085 -54.875 1.00 94.62 99 ARG A CA 1
ATOM 756 C C . ARG A 1 99 ? 48.913 9.148 -56.392 1.00 94.62 99 ARG A C 1
ATOM 758 O O . ARG A 1 99 ? 49.936 9.204 -57.050 1.00 94.62 99 ARG A O 1
ATOM 765 N N . ALA A 1 100 ? 47.695 9.146 -56.933 1.00 93.50 100 ALA A N 1
ATOM 766 C CA . ALA A 1 100 ? 47.463 9.231 -58.376 1.00 93.50 100 ALA A CA 1
ATOM 767 C C . ALA A 1 100 ? 47.781 10.618 -58.970 1.00 93.50 100 ALA A C 1
ATOM 769 O O . ALA A 1 100 ? 47.950 10.743 -60.178 1.00 93.50 100 ALA A O 1
ATOM 770 N N . GLN A 1 101 ? 47.830 11.658 -58.133 1.00 89.00 101 GLN A N 1
ATOM 771 C CA . GLN A 1 101 ? 48.183 13.028 -58.519 1.00 89.00 101 GLN A CA 1
ATOM 772 C C . GLN A 1 101 ? 49.686 13.345 -58.401 1.00 89.00 101 GLN A C 1
ATOM 774 O O . GLN A 1 101 ? 50.086 14.459 -58.741 1.00 89.00 101 GLN A O 1
ATOM 779 N N . ARG A 1 102 ? 50.503 12.410 -57.902 1.00 67.62 102 ARG A N 1
ATOM 780 C CA . ARG A 1 102 ? 51.970 12.507 -57.856 1.00 67.62 102 ARG A CA 1
ATOM 781 C C . ARG A 1 102 ? 52.592 11.705 -58.988 1.00 67.62 102 ARG A C 1
ATOM 783 O O . ARG A 1 102 ? 53.634 12.172 -59.490 1.00 67.62 102 ARG A O 1
#

Foldseek 3Di:
DDPVVVVVVVVVVVVVVVVVVVVVVVVVVVVVVVVVVVVVVVVVVVVVVVVVVVVVVVVVVVVVVVVVVVVVCVVVVVVVVVVVVVVVVVVVVVVVVVVVVD

Secondary structure (DSSP, 8-state):
--HHHHHHHHHHHHHHHHHHHHHHHHHHHHHHHHHHHHHHHHHHHHHHHHHHHHHHHHHHHHHHHHHHHHHHHHHHHHHHHHHHHHHHHHHHHHHHHHHHT-